Protein AF-A0A0L0FFY6-F1 (afdb_monomer)

InterPro domains:
  IPR007855 RNA-dependent RNA polymerase [PTHR23079] (5-132)
  IPR058752 RDRP, C-terminal head domain [PF26253] (5-133)

Solvent-accessible surface area (backbone atoms only — not comparable to full-atom values): 8673 Å² total; per-residue (Å²): 110,70,58,53,50,52,45,51,54,50,50,50,54,51,50,49,53,26,62,69,55,68,47,92,56,69,62,42,65,75,65,66,52,72,95,70,73,42,72,66,55,37,64,77,62,80,41,55,70,70,56,52,49,54,51,49,47,48,54,54,49,53,51,51,50,52,56,42,46,62,59,45,63,82,40,68,90,65,71,74,77,82,69,77,101,59,78,75,71,50,71,66,55,49,50,50,40,50,47,36,37,46,56,42,72,66,60,67,75,87,81,43,99,70,78,72,58,67,68,34,54,66,50,38,71,54,51,50,45,52,50,56,73,71,43,96,61,81,79,82,87,126

pLDDT: mean 76.81, std 14.55, range [38.88, 91.75]

Secondary structure (DSSP, 8-state):
-HHHHHHHHHHHHHHHHHHHTT---HHHHHTT--S---HHHHHTT---HHHHHHHHHHHHHHHHHHHHHHHHHTTTTS-----TT-----HHHHHHHHHHHHHHHS--TTS-SS---GGGGTTHHHHHHHHHHH--SPPP--

Sequence (142 aa):
MVAERLMEDYNRALAHIMVDFDLFNETEIMSESVVKFSRKVTRSSKTRDGDAQKRLNKVVKDLRESFMADFEESVKDNWETPVTGDVIYDTVTMQKASAWYEVAYTQSPKNNKRPLLSFAWIPYKVLCAIKIHATPEPPPAY

Structure (mmCIF, N/CA/C/O backbone):
data_AF-A0A0L0FFY6-F1
#
_entry.id   AF-A0A0L0FFY6-F1
#
loop_
_atom_site.group_PDB
_atom_site.id
_atom_site.type_symbol
_atom_site.label_atom_id
_atom_site.label_alt_id
_atom_site.label_comp_id
_atom_site.label_asym_id
_atom_site.label_entity_id
_atom_site.label_seq_id
_atom_site.pdbx_PDB_ins_code
_atom_site.Cartn_x
_atom_site.Cartn_y
_atom_site.Cartn_z
_atom_site.occupancy
_atom_site.B_iso_or_equiv
_atom_site.auth_seq_id
_atom_site.auth_comp_id
_atom_site.auth_asym_id
_atom_site.auth_atom_id
_atom_site.pdbx_PDB_model_num
ATOM 1 N N . MET A 1 1 ? 0.301 -13.865 -13.156 1.00 58.69 1 MET A N 1
ATOM 2 C CA . MET A 1 1 ? 0.566 -14.907 -12.138 1.00 58.69 1 MET A CA 1
ATOM 3 C C . MET A 1 1 ? 1.245 -14.385 -10.868 1.00 58.69 1 MET A C 1
ATOM 5 O O . MET A 1 1 ? 0.616 -14.474 -9.827 1.00 58.69 1 MET A O 1
ATOM 9 N N . VAL A 1 2 ? 2.472 -13.830 -10.882 1.00 81.81 2 VAL A N 1
ATOM 10 C CA . VAL A 1 2 ? 3.126 -13.375 -9.622 1.00 81.81 2 VAL A CA 1
ATOM 11 C C . VAL A 1 2 ? 2.455 -12.131 -9.019 1.00 81.81 2 VAL A C 1
ATOM 13 O O . VAL A 1 2 ? 2.136 -12.126 -7.836 1.00 81.81 2 VAL A O 1
ATOM 16 N N . ALA A 1 3 ? 2.187 -11.099 -9.828 1.00 83.38 3 ALA A N 1
ATOM 17 C CA . ALA A 1 3 ? 1.562 -9.860 -9.350 1.00 83.38 3 ALA A CA 1
ATOM 18 C C . ALA A 1 3 ? 0.121 -10.067 -8.841 1.00 83.38 3 ALA A C 1
ATOM 20 O O . ALA A 1 3 ? -0.258 -9.479 -7.836 1.00 83.38 3 ALA A O 1
ATOM 21 N N . GLU A 1 4 ? -0.660 -10.944 -9.480 1.00 85.12 4 GLU A N 1
ATOM 22 C CA . GLU A 1 4 ? -2.021 -11.294 -9.036 1.00 85.12 4 GLU A CA 1
ATOM 23 C C . GLU A 1 4 ? -2.009 -11.964 -7.660 1.00 85.12 4 GLU A C 1
ATOM 25 O O . GLU A 1 4 ? -2.775 -11.574 -6.786 1.00 85.12 4 GLU A O 1
ATOM 30 N N . ARG A 1 5 ? -1.094 -12.918 -7.439 1.00 86.38 5 ARG A N 1
ATOM 31 C CA . ARG A 1 5 ? -0.936 -13.586 -6.143 1.00 86.38 5 ARG A CA 1
ATOM 32 C C . ARG A 1 5 ? -0.529 -12.604 -5.043 1.00 86.38 5 ARG A C 1
ATOM 34 O O . ARG A 1 5 ? -1.122 -12.617 -3.972 1.00 86.38 5 ARG A O 1
ATOM 41 N N . LEU A 1 6 ? 0.437 -11.726 -5.318 1.00 88.25 6 LEU A N 1
ATOM 42 C CA . LEU A 1 6 ? 0.852 -10.690 -4.365 1.00 88.25 6 LEU A CA 1
ATOM 43 C C . LEU A 1 6 ? -0.295 -9.733 -4.032 1.00 88.25 6 LEU A C 1
ATOM 45 O O . LEU A 1 6 ? -0.469 -9.356 -2.877 1.00 88.25 6 LEU A O 1
ATOM 49 N N . MET A 1 7 ? -1.107 -9.377 -5.027 1.00 88.75 7 MET A N 1
ATOM 50 C CA . MET A 1 7 ? -2.291 -8.555 -4.813 1.00 88.75 7 MET A CA 1
ATOM 51 C C . MET A 1 7 ? -3.342 -9.287 -3.962 1.00 88.75 7 MET A C 1
ATOM 53 O O . MET A 1 7 ? -3.951 -8.677 -3.088 1.00 88.75 7 MET A O 1
ATOM 57 N N . GLU A 1 8 ? -3.556 -10.590 -4.164 1.00 88.38 8 GLU A N 1
ATOM 58 C CA . GLU A 1 8 ? -4.440 -11.399 -3.312 1.00 88.38 8 GLU A CA 1
ATOM 59 C C . GLU A 1 8 ? -3.946 -11.475 -1.861 1.00 88.38 8 GLU A C 1
ATOM 61 O O . GLU A 1 8 ? -4.746 -11.321 -0.934 1.00 88.38 8 GLU A O 1
ATOM 66 N N . ASP A 1 9 ? -2.643 -11.674 -1.659 1.00 90.00 9 ASP A N 1
ATOM 67 C CA . ASP A 1 9 ? -2.021 -11.719 -0.333 1.00 90.00 9 ASP A CA 1
ATOM 68 C C . ASP A 1 9 ? -2.120 -10.353 0.367 1.00 90.00 9 ASP A C 1
ATOM 70 O O . ASP A 1 9 ? -2.522 -10.277 1.533 1.00 90.00 9 ASP A O 1
ATOM 74 N N . TYR A 1 10 ? -1.868 -9.263 -0.366 1.00 90.50 10 TYR A N 1
ATOM 75 C CA . TYR A 1 10 ? -2.060 -7.895 0.116 1.00 90.50 10 TYR A CA 1
ATOM 76 C C . TYR A 1 10 ? -3.514 -7.631 0.511 1.00 90.50 10 TYR A C 1
ATOM 78 O O . TYR A 1 10 ? -3.790 -7.172 1.619 1.00 90.50 10 TYR A O 1
ATOM 86 N N . ASN A 1 11 ? -4.460 -7.974 -0.365 1.00 89.56 11 ASN A N 1
ATOM 87 C CA . ASN A 1 11 ? -5.888 -7.774 -0.130 1.00 89.56 11 ASN A CA 1
ATOM 88 C C . ASN A 1 11 ? -6.382 -8.582 1.071 1.00 89.56 11 ASN A C 1
ATOM 90 O O . ASN A 1 11 ? -7.211 -8.101 1.841 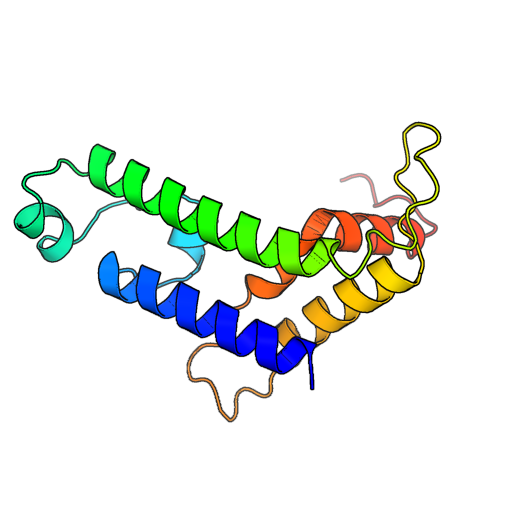1.00 89.56 11 ASN A O 1
ATOM 94 N N . ARG A 1 12 ? -5.854 -9.795 1.268 1.00 90.06 12 ARG A N 1
ATOM 95 C CA . ARG A 1 12 ? -6.147 -10.616 2.445 1.00 90.06 12 ARG A CA 1
ATOM 96 C C . ARG A 1 12 ? -5.630 -9.957 3.719 1.00 90.06 12 ARG A C 1
ATOM 98 O O . ARG A 1 12 ? -6.382 -9.845 4.684 1.00 90.06 12 ARG A O 1
ATOM 105 N N . ALA A 1 13 ? -4.379 -9.500 3.725 1.00 91.31 13 ALA A N 1
ATOM 106 C CA . ALA A 1 13 ? -3.798 -8.811 4.872 1.00 91.31 13 ALA A CA 1
ATOM 107 C C . ALA A 1 13 ? -4.564 -7.519 5.204 1.00 91.31 13 ALA A C 1
ATOM 109 O O . ALA A 1 13 ? -4.904 -7.277 6.362 1.00 91.31 13 ALA A O 1
ATOM 110 N N . LEU A 1 14 ? -4.927 -6.736 4.186 1.00 90.44 14 LEU A N 1
ATOM 111 C CA . LEU A 1 14 ? -5.729 -5.528 4.348 1.00 90.44 14 LEU A CA 1
ATOM 112 C C . LEU A 1 14 ? -7.130 -5.840 4.892 1.00 90.44 14 LEU A C 1
ATOM 114 O O . LEU A 1 14 ? -7.598 -5.159 5.802 1.00 90.44 14 LEU A O 1
ATOM 118 N N . ALA A 1 15 ? -7.775 -6.905 4.409 1.00 89.00 15 ALA A N 1
ATOM 119 C CA . ALA A 1 15 ? -9.067 -7.354 4.920 1.00 89.00 15 ALA A CA 1
ATOM 120 C C . ALA A 1 15 ? -8.997 -7.781 6.396 1.00 89.00 15 ALA A C 1
ATOM 122 O O . ALA A 1 15 ? -9.925 -7.502 7.152 1.00 89.00 15 ALA A O 1
ATOM 123 N N . HIS A 1 16 ? -7.899 -8.405 6.835 1.00 89.94 16 HIS A N 1
ATOM 124 C CA . HIS A 1 16 ? -7.687 -8.703 8.255 1.00 89.94 16 HIS A CA 1
ATOM 125 C C . HIS A 1 16 ? -7.595 -7.426 9.096 1.00 89.94 16 HIS A C 1
ATOM 127 O O . HIS A 1 16 ? -8.289 -7.323 10.104 1.00 89.94 16 HIS A O 1
ATOM 133 N N . ILE A 1 17 ? -6.844 -6.416 8.642 1.00 90.06 17 ILE A N 1
ATOM 134 C CA . ILE A 1 17 ? -6.783 -5.104 9.311 1.00 90.06 17 ILE A CA 1
ATOM 135 C C . ILE A 1 17 ? -8.179 -4.471 9.375 1.00 90.06 17 ILE A C 1
ATOM 137 O O . ILE A 1 17 ? -8.588 -3.968 10.421 1.00 90.06 17 ILE A O 1
ATOM 141 N N . MET A 1 18 ? -8.940 -4.524 8.280 1.00 88.50 18 MET A N 1
ATOM 142 C CA . MET A 1 18 ? -10.311 -4.013 8.241 1.00 88.50 18 MET A CA 1
ATOM 143 C C . MET A 1 18 ? -11.211 -4.695 9.269 1.00 88.50 18 MET A C 1
ATOM 145 O O . MET A 1 18 ? -11.963 -4.020 9.962 1.00 88.50 18 MET A O 1
ATOM 149 N N . VAL A 1 19 ? -11.120 -6.017 9.406 1.00 88.69 19 VAL A N 1
ATOM 150 C CA . VAL A 1 19 ? -11.904 -6.773 10.391 1.00 88.69 19 VAL A CA 1
ATOM 151 C C . VAL A 1 19 ? -11.474 -6.439 11.822 1.00 88.69 19 VAL A C 1
ATOM 153 O O . VAL A 1 19 ? -12.333 -6.182 12.665 1.00 88.69 19 VAL A O 1
ATOM 156 N N . ASP A 1 20 ? -10.169 -6.388 12.093 1.00 87.12 20 ASP A N 1
ATOM 157 C CA . ASP A 1 20 ? -9.624 -6.150 13.436 1.00 87.12 20 ASP A CA 1
ATOM 158 C C . ASP A 1 20 ? -9.949 -4.747 13.965 1.00 87.12 20 ASP A C 1
ATOM 160 O O . ASP A 1 20 ? -10.201 -4.562 15.161 1.00 87.12 20 ASP A O 1
ATOM 164 N N . PHE A 1 21 ? -9.980 -3.755 13.071 1.00 85.94 21 PHE A N 1
ATOM 165 C CA . PHE A 1 21 ? -10.301 -2.365 13.395 1.00 85.94 21 PHE A CA 1
ATOM 166 C C . PHE A 1 21 ? -11.751 -1.971 13.058 1.00 85.94 21 PHE A C 1
ATOM 168 O O . PHE A 1 21 ? -12.119 -0.810 13.246 1.00 85.94 21 PHE A O 1
ATOM 175 N N . ASP A 1 22 ? -12.585 -2.930 12.638 1.00 86.81 22 ASP A N 1
ATOM 176 C CA . ASP A 1 22 ? -14.003 -2.747 12.278 1.00 86.81 22 ASP A CA 1
ATOM 177 C C . ASP A 1 22 ? -14.216 -1.624 11.237 1.00 86.81 22 ASP A C 1
ATOM 179 O O . ASP A 1 22 ? -15.106 -0.781 11.372 1.00 86.81 22 ASP A O 1
ATOM 183 N N . LEU A 1 23 ? -13.352 -1.601 10.216 1.00 85.75 23 LEU A N 1
ATOM 184 C CA . LEU A 1 23 ? -13.346 -0.647 9.106 1.00 85.75 23 LEU A CA 1
ATOM 185 C C . LEU A 1 23 ? -14.078 -1.228 7.893 1.00 85.75 23 LEU A C 1
ATOM 187 O O . LEU A 1 23 ? -13.902 -2.389 7.526 1.00 85.75 23 LEU A O 1
ATOM 191 N N . PHE A 1 24 ? -14.878 -0.396 7.226 1.00 83.06 24 PHE A N 1
ATOM 192 C CA . PHE A 1 24 ? -15.718 -0.822 6.096 1.00 83.06 24 PHE A CA 1
ATOM 193 C C . PHE A 1 24 ? -15.2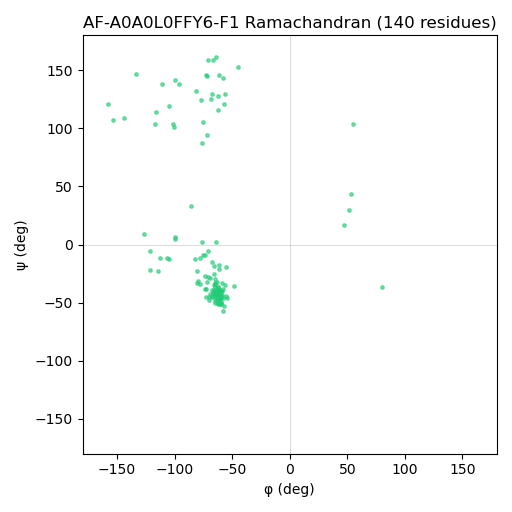08 -0.345 4.738 1.00 83.06 24 PHE A C 1
ATOM 195 O O . PHE A 1 24 ? -15.720 -0.779 3.698 1.00 83.06 24 PHE A O 1
ATOM 202 N N . ASN A 1 25 ? -14.242 0.571 4.737 1.00 82.62 25 ASN A N 1
ATOM 203 C CA . ASN A 1 25 ? -13.680 1.144 3.531 1.00 82.62 25 ASN A CA 1
ATOM 204 C C . ASN A 1 25 ? -12.147 1.161 3.595 1.00 82.62 25 ASN A C 1
ATOM 206 O O . ASN A 1 25 ? -11.536 1.299 4.651 1.00 82.62 25 ASN A O 1
ATOM 210 N N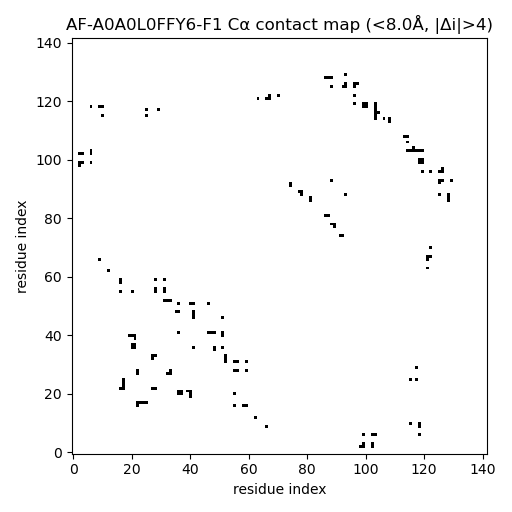 . GLU A 1 26 ? -11.539 0.996 2.427 1.00 86.69 26 GLU A N 1
ATOM 211 C CA . GLU A 1 26 ? -10.091 1.076 2.237 1.00 86.69 26 GLU A CA 1
ATOM 212 C C . GLU A 1 26 ? -9.578 2.512 2.424 1.00 86.69 26 GLU A C 1
ATOM 214 O O . GLU A 1 26 ? -8.451 2.727 2.862 1.00 86.69 26 GLU A O 1
ATOM 219 N N . THR A 1 27 ? -10.420 3.508 2.139 1.00 84.00 27 THR A N 1
ATOM 220 C CA . THR A 1 27 ? -10.062 4.929 2.176 1.00 84.00 27 THR A CA 1
ATOM 221 C C . THR A 1 27 ? -9.612 5.395 3.561 1.00 84.00 27 THR A C 1
ATOM 223 O O . THR A 1 27 ? -8.642 6.136 3.643 1.00 84.00 27 THR A O 1
ATOM 226 N N . GLU A 1 28 ? -10.255 4.937 4.635 1.00 84.31 28 GLU A N 1
ATOM 227 C CA . GLU A 1 28 ? -9.906 5.233 6.035 1.00 84.31 28 GLU A CA 1
ATOM 228 C C . GLU A 1 28 ? -8.539 4.667 6.426 1.00 84.31 28 GLU A C 1
ATOM 230 O O . GLU A 1 28 ? -7.801 5.263 7.210 1.00 84.31 28 GLU A O 1
ATOM 235 N N . ILE A 1 29 ? -8.186 3.516 5.857 1.00 85.94 29 ILE A N 1
ATOM 236 C CA . ILE A 1 29 ? -6.877 2.901 6.062 1.00 85.94 29 ILE A CA 1
ATOM 237 C C . ILE A 1 29 ? -5.825 3.707 5.311 1.00 85.94 29 ILE A C 1
ATOM 239 O O . ILE A 1 29 ? -4.763 4.010 5.851 1.00 85.94 29 ILE A O 1
ATOM 243 N N . MET A 1 30 ? -6.126 4.078 4.065 1.00 83.44 30 MET A N 1
ATOM 244 C CA . MET A 1 30 ? -5.178 4.792 3.221 1.00 83.44 30 MET A CA 1
ATOM 245 C C . MET A 1 30 ? -4.949 6.238 3.650 1.00 83.44 30 MET A C 1
ATOM 247 O O . MET A 1 30 ? -3.830 6.724 3.499 1.00 83.44 30 MET A O 1
ATOM 251 N N . SER A 1 31 ? -5.969 6.897 4.201 1.00 81.81 31 SER A N 1
ATOM 252 C CA . SER A 1 31 ? -5.861 8.230 4.797 1.00 81.81 31 SER A CA 1
ATOM 253 C C . SER A 1 31 ? -5.176 8.223 6.165 1.00 81.81 31 SER A C 1
ATOM 255 O O . SER A 1 31 ? -4.907 9.297 6.699 1.00 81.81 31 SER A O 1
ATOM 257 N N . GLU A 1 32 ? -4.928 7.039 6.746 1.00 77.56 32 GLU A N 1
ATOM 258 C CA . GLU A 1 32 ? -4.404 6.863 8.108 1.00 77.56 32 GLU A CA 1
ATOM 259 C C . GLU A 1 32 ? -5.206 7.651 9.157 1.00 77.56 32 GLU A C 1
ATOM 261 O O . GLU A 1 32 ? -4.677 8.106 10.177 1.00 77.56 32 GLU A O 1
ATOM 266 N N . SER A 1 33 ? -6.501 7.837 8.894 1.00 80.12 33 SER A N 1
ATOM 267 C CA . SER A 1 33 ? -7.379 8.684 9.687 1.00 80.12 33 SER A CA 1
ATOM 268 C C . SER A 1 33 ? -8.766 8.067 9.762 1.00 80.12 33 SER A C 1
ATOM 270 O O . SER A 1 33 ? -9.519 8.051 8.787 1.00 80.12 33 SER A O 1
ATOM 272 N N . VAL A 1 34 ? -9.108 7.571 10.951 1.00 80.75 34 VAL A N 1
ATOM 273 C CA . VAL A 1 34 ? -10.429 7.026 11.251 1.00 80.75 34 VAL A CA 1
ATOM 274 C C . VAL A 1 34 ? -11.174 8.039 12.104 1.00 80.75 34 VAL A C 1
ATOM 276 O O . VAL A 1 34 ? -10.757 8.371 13.212 1.00 80.75 34 VAL A O 1
ATOM 279 N N . VAL A 1 35 ? -12.310 8.522 11.597 1.00 74.38 35 VAL A N 1
ATOM 280 C CA . VAL A 1 35 ? -13.123 9.537 12.288 1.00 74.38 35 VAL A CA 1
ATOM 281 C C . VAL A 1 35 ? -13.624 9.017 13.634 1.00 74.38 35 VAL A C 1
ATOM 283 O O . VAL A 1 35 ? -13.705 9.765 14.609 1.00 74.38 35 VAL A O 1
ATOM 286 N N . LYS A 1 36 ? -13.990 7.731 13.693 1.00 75.00 36 LYS A N 1
ATOM 287 C CA . LYS A 1 36 ? -14.487 7.103 14.913 1.00 75.00 36 LYS A CA 1
ATOM 288 C C . LYS A 1 36 ? -14.312 5.592 14.876 1.00 75.00 36 LYS A C 1
ATOM 290 O O . LYS A 1 36 ? -14.911 4.921 14.041 1.00 75.00 36 LYS A O 1
ATOM 295 N N . PHE A 1 37 ? -13.573 5.054 15.839 1.00 80.31 37 PHE A N 1
ATOM 296 C CA . PHE A 1 37 ? -13.486 3.609 16.019 1.00 80.31 37 PHE A CA 1
ATOM 297 C C . PHE A 1 37 ? -14.786 3.049 16.595 1.00 80.31 37 PHE A C 1
ATOM 299 O O . PHE A 1 37 ? -15.474 3.679 17.408 1.00 80.31 37 PHE A O 1
ATOM 306 N N . SER A 1 38 ? -15.131 1.831 16.186 1.00 78.44 38 SER A N 1
ATOM 307 C CA . SER A 1 38 ? -16.318 1.171 16.708 1.00 78.44 38 SER A CA 1
ATOM 308 C C . SER A 1 38 ? -16.171 0.844 18.199 1.00 78.44 38 SER A C 1
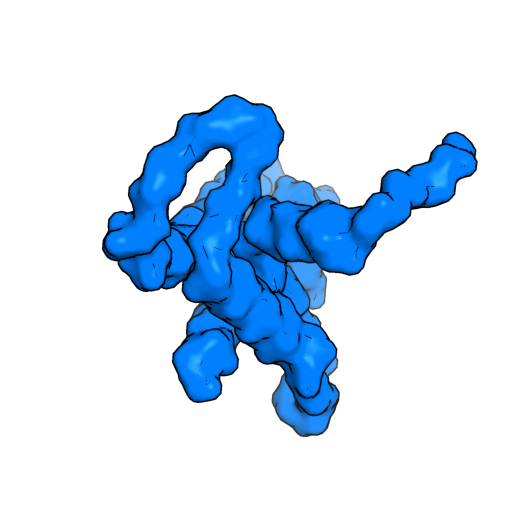ATOM 310 O O . SER A 1 38 ? -15.074 0.726 18.759 1.00 78.44 38 SER A O 1
ATOM 312 N N . ARG A 1 39 ? -17.310 0.648 18.874 1.00 71.75 39 ARG A N 1
ATOM 313 C CA . ARG A 1 39 ? -17.325 0.259 20.294 1.00 71.75 39 ARG A CA 1
ATOM 314 C C . ARG A 1 39 ? -16.644 -1.088 20.552 1.00 71.75 39 ARG A C 1
ATOM 316 O O . ARG A 1 39 ? -16.266 -1.341 21.691 1.00 71.75 39 ARG A O 1
ATOM 323 N N . LYS A 1 40 ? -16.511 -1.953 19.539 1.00 73.88 40 LYS A N 1
ATOM 324 C CA . LYS A 1 40 ? -15.848 -3.260 19.670 1.00 73.88 40 LYS A CA 1
ATOM 325 C C . LYS A 1 40 ? -14.342 -3.084 19.865 1.00 73.88 40 LYS A C 1
ATOM 327 O O . LYS A 1 40 ? -13.779 -3.651 20.797 1.00 73.88 40 LYS A O 1
ATOM 332 N N . VAL A 1 41 ? -13.735 -2.209 19.065 1.00 70.56 41 VAL A N 1
ATOM 333 C CA . VAL A 1 41 ? -12.298 -1.893 19.100 1.00 70.56 41 VAL A CA 1
ATOM 334 C C . VAL A 1 41 ? -11.910 -1.184 20.403 1.00 70.56 41 VAL A C 1
ATOM 336 O O . VAL A 1 41 ? -10.907 -1.510 21.041 1.00 70.56 41 VAL A O 1
ATOM 339 N N . THR A 1 42 ? -12.746 -0.248 20.850 1.00 67.31 42 THR A N 1
ATOM 340 C CA . THR A 1 42 ? -12.482 0.580 22.039 1.00 67.31 42 THR A CA 1
ATOM 341 C C . THR A 1 42 ? -12.795 -0.134 23.361 1.00 67.31 42 THR A C 1
ATOM 343 O O . THR A 1 42 ? -12.075 0.050 24.344 1.00 67.31 42 THR A O 1
ATOM 346 N N . ARG A 1 43 ? -13.811 -1.017 23.418 1.00 61.12 43 ARG A N 1
ATOM 347 C CA . ARG A 1 43 ? -14.078 -1.843 24.619 1.00 61.12 43 ARG A CA 1
ATOM 348 C C . ARG A 1 43 ? -13.055 -2.953 24.826 1.00 61.12 43 ARG A C 1
ATOM 350 O O . ARG A 1 43 ? -12.715 -3.224 25.975 1.00 61.12 43 ARG A O 1
ATOM 357 N N . SER A 1 44 ? -12.581 -3.593 23.755 1.00 57.84 44 SER A N 1
ATOM 358 C CA . SER A 1 44 ? -11.683 -4.752 23.859 1.00 57.84 44 SER A CA 1
ATOM 359 C C . SER A 1 44 ? -10.314 -4.412 24.455 1.00 57.84 44 SER A C 1
ATOM 361 O O . SER A 1 44 ? -9.598 -5.306 24.895 1.00 57.84 44 SER A O 1
ATOM 363 N N . SER A 1 45 ? -9.923 -3.138 24.459 1.00 54.78 45 SER A N 1
ATOM 364 C CA . SER A 1 45 ? -8.545 -2.727 24.733 1.00 54.78 45 SER A CA 1
ATOM 365 C C . SER A 1 45 ? -8.396 -1.780 25.932 1.00 54.78 45 SER A C 1
ATOM 367 O O . SER A 1 45 ? -7.272 -1.431 26.288 1.00 54.78 45 SER A O 1
ATOM 369 N N . LYS A 1 46 ? -9.496 -1.321 26.558 1.00 56.88 46 LYS A N 1
ATOM 370 C CA . LYS A 1 46 ? -9.496 -0.145 27.463 1.00 56.88 46 LYS A CA 1
ATOM 371 C C . LYS A 1 46 ? -8.756 1.074 26.869 1.00 56.88 46 LYS A C 1
ATOM 373 O O . LYS A 1 46 ? -8.375 1.970 27.620 1.00 56.88 46 LYS A O 1
ATOM 378 N N . THR A 1 47 ? -8.503 1.113 25.558 1.00 60.31 47 THR A N 1
ATOM 379 C CA . THR A 1 47 ? -7.665 2.144 24.940 1.00 60.31 47 THR A CA 1
ATOM 380 C C . THR A 1 47 ? -8.539 3.221 24.311 1.00 60.31 47 THR A C 1
ATOM 382 O O . THR A 1 47 ? -9.623 2.947 23.794 1.00 60.31 47 THR A O 1
ATOM 385 N N . ARG A 1 48 ? -8.094 4.475 24.429 1.00 68.62 48 ARG A N 1
ATOM 386 C CA . ARG A 1 48 ? -8.793 5.628 23.848 1.00 68.62 48 ARG A CA 1
ATOM 387 C C . ARG A 1 48 ? -8.645 5.596 22.326 1.00 68.62 48 ARG A C 1
ATOM 389 O O . ARG A 1 48 ? -7.679 5.030 21.823 1.00 68.62 48 ARG A O 1
ATOM 396 N N . ASP A 1 49 ? -9.537 6.268 21.603 1.00 72.50 49 ASP A N 1
ATOM 397 C CA . ASP A 1 49 ? -9.519 6.333 20.130 1.00 72.50 49 ASP A CA 1
ATOM 398 C C . ASP A 1 49 ? -8.132 6.689 19.557 1.00 72.50 49 ASP A C 1
ATOM 400 O O . ASP A 1 49 ? -7.700 6.112 18.563 1.00 72.50 49 ASP A O 1
ATOM 404 N N . GLY A 1 50 ? -7.372 7.556 20.238 1.00 74.31 50 GLY A N 1
ATOM 405 C CA . GLY A 1 50 ? -6.006 7.914 19.836 1.00 74.31 50 GLY A CA 1
ATOM 406 C C . GLY A 1 50 ? -4.988 6.766 19.902 1.00 74.31 50 GLY A C 1
ATOM 407 O O . GLY A 1 50 ? -4.082 6.704 19.074 1.00 74.31 50 GLY A O 1
ATOM 408 N N . ASP A 1 51 ? -5.129 5.832 20.842 1.00 81.25 51 ASP A N 1
ATOM 409 C CA . ASP A 1 51 ? -4.247 4.662 20.935 1.00 81.25 51 ASP A CA 1
ATOM 410 C C . ASP A 1 51 ? -4.625 3.600 19.891 1.00 81.25 51 ASP A C 1
ATOM 412 O O . ASP A 1 51 ? -3.746 2.939 19.332 1.00 81.25 51 ASP A O 1
ATOM 416 N N . ALA A 1 52 ? -5.920 3.475 19.575 1.00 82.62 52 ALA A N 1
ATOM 417 C CA . ALA A 1 52 ? -6.395 2.646 18.469 1.00 82.62 52 ALA A CA 1
ATOM 418 C C . ALA A 1 52 ? -5.878 3.173 17.120 1.00 82.62 52 ALA A C 1
ATOM 420 O O . ALA A 1 52 ? -5.355 2.390 16.329 1.00 82.62 52 ALA A O 1
ATOM 421 N N . GLN A 1 53 ? -5.902 4.495 16.908 1.00 86.69 53 GLN A N 1
ATOM 422 C CA . GLN A 1 53 ? -5.339 5.121 15.709 1.00 86.69 53 GLN A CA 1
ATOM 423 C C . GLN A 1 53 ? -3.838 4.847 15.569 1.00 86.69 53 GLN A C 1
ATOM 425 O O . GLN A 1 53 ? -3.382 4.446 14.504 1.00 86.69 53 GLN A O 1
ATOM 430 N N . LYS A 1 54 ? -3.054 5.000 16.644 1.00 86.94 54 LYS A N 1
ATOM 431 C CA . LYS A 1 54 ? -1.609 4.705 16.608 1.00 86.94 54 LYS A CA 1
ATOM 432 C C . LYS A 1 54 ? -1.323 3.252 16.235 1.00 86.94 54 LYS A C 1
ATOM 434 O O . LYS A 1 54 ? -0.382 2.986 15.490 1.00 86.94 54 LYS A O 1
ATOM 439 N N . ARG A 1 55 ? -2.120 2.314 16.756 1.00 87.69 55 ARG A N 1
ATOM 440 C CA . ARG A 1 55 ? -2.014 0.891 16.410 1.00 87.69 55 ARG A CA 1
ATOM 441 C C . ARG A 1 55 ? -2.357 0.643 14.948 1.00 87.69 55 ARG A C 1
ATOM 443 O O . ARG A 1 55 ? -1.591 -0.048 14.288 1.00 87.69 55 ARG A O 1
ATOM 450 N N . LEU A 1 56 ? -3.444 1.232 14.450 1.00 89.06 56 LEU A N 1
ATOM 451 C CA . LEU A 1 56 ? -3.817 1.138 13.041 1.00 89.06 56 LEU A CA 1
ATOM 452 C C . LEU A 1 56 ? -2.684 1.656 12.150 1.00 89.06 56 LEU A C 1
ATOM 454 O O . LEU A 1 56 ? -2.202 0.916 11.300 1.00 89.06 56 LEU A O 1
ATOM 458 N N . ASN A 1 57 ? -2.194 2.873 12.402 1.00 89.19 57 ASN A N 1
ATOM 459 C CA . ASN A 1 57 ? -1.132 3.480 11.597 1.00 89.19 57 ASN A CA 1
ATOM 460 C C . ASN A 1 57 ? 0.133 2.620 11.595 1.00 89.19 57 ASN A C 1
ATOM 462 O O . ASN A 1 57 ? 0.757 2.455 10.552 1.00 89.19 57 ASN A O 1
ATOM 466 N N . LYS A 1 58 ? 0.494 2.026 12.741 1.00 90.31 58 LYS A N 1
ATOM 467 C CA . LYS A 1 58 ? 1.627 1.102 12.813 1.00 90.31 58 LYS A CA 1
ATOM 468 C C . LYS A 1 58 ? 1.408 -0.133 11.935 1.00 90.31 58 LYS A C 1
ATOM 470 O O . LYS A 1 58 ? 2.263 -0.435 11.120 1.00 90.31 58 LYS A O 1
ATOM 475 N N . VAL A 1 59 ? 0.272 -0.818 12.066 1.00 90.75 59 VAL A N 1
ATOM 476 C CA . VAL A 1 59 ? 0.007 -2.049 11.300 1.00 90.75 59 VAL A CA 1
ATOM 477 C C . VAL A 1 59 ? -0.067 -1.769 9.794 1.00 90.75 59 VAL A C 1
ATOM 479 O O . VAL A 1 59 ? 0.456 -2.540 8.996 1.00 90.75 59 VAL A O 1
ATOM 482 N N . VAL A 1 60 ? -0.664 -0.644 9.394 1.00 89.38 60 VAL A N 1
ATOM 483 C CA . VAL A 1 60 ? -0.720 -0.213 7.987 1.00 89.38 60 VAL A CA 1
ATOM 484 C C . VAL A 1 60 ? 0.669 0.121 7.454 1.00 89.38 60 VAL A C 1
ATOM 486 O O . VAL A 1 60 ? 0.999 -0.245 6.325 1.00 89.38 60 VAL A O 1
ATOM 489 N N . LYS A 1 61 ? 1.491 0.797 8.261 1.00 90.00 61 LYS A N 1
ATOM 490 C CA . LYS A 1 61 ? 2.881 1.087 7.921 1.00 90.00 61 LYS A CA 1
ATOM 491 C C . LYS A 1 61 ? 3.681 -0.203 7.738 1.00 90.00 61 LYS A C 1
ATOM 493 O O . LYS A 1 61 ? 4.292 -0.365 6.689 1.00 90.00 61 LYS A O 1
ATOM 498 N N . ASP A 1 62 ? 3.608 -1.125 8.696 1.00 91.31 62 ASP A N 1
ATOM 499 C CA . ASP A 1 62 ? 4.315 -2.409 8.652 1.00 91.31 62 ASP A CA 1
ATOM 500 C C . ASP A 1 62 ? 3.886 -3.230 7.414 1.00 91.31 62 ASP A C 1
ATOM 502 O O . ASP A 1 62 ? 4.725 -3.808 6.724 1.00 91.31 62 ASP A O 1
ATOM 506 N N . LEU A 1 63 ? 2.589 -3.216 7.064 1.00 91.25 63 LEU A N 1
ATOM 507 C CA . LEU A 1 63 ? 2.079 -3.834 5.835 1.00 91.25 63 LEU A CA 1
ATOM 508 C C . LEU A 1 63 ? 2.717 -3.211 4.585 1.00 91.25 63 LEU A C 1
ATOM 510 O O . LEU A 1 63 ? 3.227 -3.925 3.725 1.00 91.25 63 LEU A O 1
ATOM 514 N N . ARG A 1 64 ? 2.691 -1.878 4.470 1.00 89.12 64 ARG A N 1
ATOM 515 C CA . ARG A 1 64 ? 3.271 -1.173 3.317 1.00 89.12 64 ARG A CA 1
ATOM 516 C C . ARG A 1 64 ? 4.771 -1.426 3.199 1.00 89.12 64 ARG A C 1
ATOM 518 O O . ARG A 1 64 ? 5.246 -1.640 2.091 1.00 89.12 64 ARG A O 1
ATOM 525 N N . GLU A 1 65 ? 5.496 -1.424 4.314 1.00 89.25 65 GLU A N 1
ATOM 526 C CA . GLU A 1 65 ? 6.935 -1.699 4.343 1.00 89.25 65 GLU A CA 1
ATOM 527 C C . GLU A 1 65 ? 7.247 -3.137 3.918 1.00 89.25 65 GLU A C 1
ATOM 529 O O . GLU A 1 65 ? 8.156 -3.331 3.119 1.00 89.25 65 GLU A O 1
ATOM 534 N N . SER A 1 66 ? 6.464 -4.129 4.358 1.00 90.75 66 SER A N 1
ATOM 535 C CA . SER A 1 66 ? 6.636 -5.527 3.937 1.00 90.75 66 SER A CA 1
ATOM 536 C C . SER A 1 66 ? 6.479 -5.690 2.427 1.00 90.75 66 SER A C 1
ATOM 538 O O . SER A 1 66 ? 7.345 -6.257 1.769 1.00 90.75 66 SER A O 1
ATOM 540 N N . PHE A 1 67 ? 5.401 -5.156 1.852 1.00 90.06 67 PHE A N 1
ATOM 541 C CA . PHE A 1 67 ? 5.171 -5.284 0.413 1.00 90.06 67 PHE A CA 1
ATOM 542 C C . PHE A 1 67 ? 6.094 -4.384 -0.415 1.00 90.06 67 PHE A C 1
ATOM 544 O O . PHE A 1 67 ? 6.396 -4.713 -1.561 1.00 90.06 67 PHE A O 1
ATOM 551 N N . MET A 1 68 ? 6.563 -3.261 0.137 1.00 87.81 68 MET A N 1
ATOM 552 C CA . MET A 1 68 ? 7.622 -2.471 -0.491 1.00 87.81 68 MET A CA 1
ATOM 553 C C . MET A 1 68 ? 8.949 -3.234 -0.482 1.00 87.81 68 MET A C 1
ATOM 555 O O . MET A 1 68 ? 9.653 -3.217 -1.483 1.00 87.81 68 MET A O 1
ATOM 559 N N . ALA A 1 69 ? 9.278 -3.949 0.594 1.00 87.19 69 ALA A N 1
ATOM 560 C CA . ALA A 1 69 ? 10.461 -4.799 0.634 1.00 87.19 69 ALA A CA 1
ATOM 561 C C . ALA A 1 69 ? 10.380 -5.905 -0.429 1.00 87.19 69 ALA A C 1
ATOM 563 O O . ALA A 1 69 ? 11.330 -6.058 -1.185 1.00 87.19 69 ALA A O 1
ATOM 564 N N . ASP A 1 70 ? 9.233 -6.575 -0.584 1.00 84.94 70 ASP A N 1
ATOM 565 C CA . ASP A 1 70 ? 9.004 -7.542 -1.674 1.00 84.94 70 ASP A CA 1
ATOM 566 C C . ASP A 1 70 ? 9.057 -6.875 -3.062 1.00 84.94 70 ASP A C 1
ATOM 568 O O . ASP A 1 70 ? 9.446 -7.477 -4.075 1.00 84.94 70 ASP A O 1
ATOM 572 N N . PHE A 1 71 ? 8.632 -5.608 -3.145 1.00 85.19 71 PHE A N 1
ATOM 573 C CA . PHE A 1 71 ? 8.754 -4.814 -4.358 1.00 85.19 71 PHE A CA 1
ATOM 574 C C . PHE A 1 71 ? 10.228 -4.580 -4.704 1.00 85.19 71 PHE A C 1
ATOM 576 O O . PHE A 1 71 ? 10.609 -4.865 -5.834 1.00 85.19 71 PHE A O 1
ATOM 583 N N . GLU A 1 72 ? 11.038 -4.129 -3.749 1.00 81.19 72 GLU A N 1
ATOM 584 C CA . GLU A 1 72 ? 12.444 -3.747 -3.913 1.00 81.19 72 GLU A CA 1
ATOM 585 C C . GLU A 1 72 ? 13.415 -4.936 -3.951 1.00 81.19 72 GLU A C 1
ATOM 587 O O . GLU A 1 72 ? 14.436 -4.861 -4.630 1.00 81.19 72 GLU A O 1
ATOM 592 N N . GLU A 1 73 ? 13.130 -6.044 -3.263 1.00 75.62 73 GLU A N 1
ATOM 593 C CA . GLU A 1 73 ? 13.990 -7.236 -3.221 1.00 75.62 73 GLU A CA 1
ATOM 594 C C . GLU A 1 73 ? 14.235 -7.791 -4.625 1.00 75.62 73 GLU A C 1
ATOM 596 O O . GLU A 1 73 ? 15.363 -8.127 -4.966 1.00 75.62 73 GLU A O 1
ATOM 601 N N . SER A 1 74 ? 13.219 -7.775 -5.491 1.00 61.97 74 SER A N 1
ATOM 602 C CA . SER A 1 74 ? 13.382 -8.205 -6.884 1.00 61.97 74 SER A CA 1
ATOM 603 C C . SER A 1 74 ? 14.087 -7.179 -7.782 1.00 61.97 74 SER A C 1
ATOM 605 O O . SER A 1 74 ? 14.116 -7.367 -8.996 1.00 61.97 74 SER A O 1
ATOM 607 N N . VAL A 1 75 ? 14.514 -6.044 -7.231 1.00 61.41 75 VAL A N 1
ATOM 608 C CA . VAL A 1 75 ? 15.056 -4.897 -7.972 1.00 61.41 75 VAL A CA 1
ATOM 609 C C . VAL A 1 75 ? 16.483 -4.570 -7.519 1.00 61.41 75 VAL A C 1
ATOM 611 O O . VAL A 1 75 ? 17.257 -4.012 -8.289 1.00 61.41 75 VAL A O 1
ATOM 614 N N . LYS A 1 76 ? 16.876 -4.983 -6.306 1.00 55.81 76 LYS A N 1
ATOM 615 C CA . LYS A 1 76 ? 18.212 -4.748 -5.729 1.00 55.81 76 LYS A CA 1
ATOM 616 C C . LYS A 1 76 ? 19.388 -5.239 -6.583 1.00 55.81 76 LYS A C 1
ATOM 618 O O . LYS A 1 76 ? 20.483 -4.719 -6.399 1.00 55.81 76 LYS A O 1
ATOM 623 N N . ASP A 1 77 ? 19.173 -6.150 -7.530 1.00 50.81 77 ASP A N 1
ATOM 624 C CA . ASP A 1 77 ? 20.221 -6.607 -8.453 1.00 50.81 77 ASP A CA 1
ATOM 625 C C . ASP A 1 77 ? 20.521 -5.632 -9.613 1.00 50.81 77 ASP A C 1
ATOM 627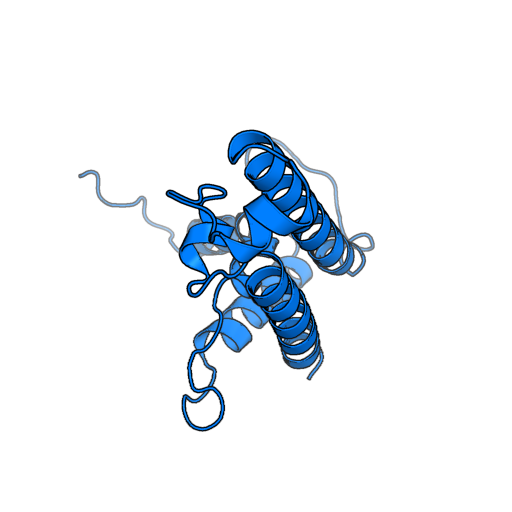 O O . ASP A 1 77 ? 21.536 -5.800 -10.282 1.00 50.81 77 ASP A O 1
ATOM 631 N N . ASN A 1 78 ? 19.699 -4.596 -9.845 1.00 48.69 78 ASN A N 1
ATOM 632 C CA . ASN A 1 78 ? 19.794 -3.725 -11.032 1.00 48.69 78 ASN A CA 1
ATOM 633 C C . ASN A 1 78 ? 19.887 -2.214 -10.728 1.00 48.69 78 ASN A C 1
ATOM 635 O O . ASN A 1 78 ? 19.807 -1.392 -11.643 1.00 48.69 78 ASN A O 1
ATOM 639 N N . TRP A 1 79 ? 20.066 -1.813 -9.464 1.00 50.53 79 TRP A N 1
ATOM 640 C CA . TRP A 1 79 ? 20.184 -0.392 -9.106 1.00 50.53 79 TRP A CA 1
ATOM 641 C C . TRP A 1 79 ? 21.569 0.151 -9.475 1.00 50.53 79 TRP A C 1
ATOM 643 O O . TRP A 1 79 ? 22.475 0.197 -8.643 1.00 50.53 79 TRP A O 1
ATOM 653 N N . GLU A 1 80 ? 21.731 0.623 -10.710 1.00 46.06 80 GLU A N 1
ATOM 654 C CA . GLU A 1 80 ? 22.767 1.614 -10.989 1.00 46.06 80 GLU A CA 1
ATOM 655 C C . GLU A 1 80 ? 22.378 2.940 -10.310 1.00 46.06 80 GLU A C 1
ATOM 657 O O . GLU A 1 80 ? 21.266 3.450 -10.431 1.00 46.06 80 GLU A O 1
ATOM 662 N N . THR A 1 81 ? 23.307 3.437 -9.498 1.00 44.47 81 THR A N 1
ATOM 663 C CA . THR A 1 81 ? 23.217 4.581 -8.578 1.00 44.47 81 THR A CA 1
ATOM 664 C C . THR A 1 81 ? 22.554 5.855 -9.131 1.00 44.47 81 THR A C 1
ATOM 666 O O . THR A 1 81 ? 22.684 6.164 -10.314 1.00 44.47 81 THR A O 1
ATOM 669 N N . PRO A 1 82 ? 21.942 6.682 -8.257 1.00 43.22 82 PRO A N 1
ATOM 670 C CA . PRO A 1 82 ? 21.213 7.875 -8.664 1.00 43.22 82 PRO A CA 1
ATOM 671 C C . PRO A 1 82 ? 22.167 9.020 -9.027 1.00 43.22 82 PRO A C 1
ATOM 673 O O . PRO A 1 82 ? 22.956 9.477 -8.196 1.00 43.22 82 PRO A O 1
ATOM 676 N N . VAL A 1 83 ? 22.035 9.548 -10.243 1.00 38.88 83 VAL A N 1
ATOM 677 C CA . VAL A 1 83 ? 22.606 10.841 -10.634 1.00 38.88 83 VAL A CA 1
ATOM 678 C C . VAL A 1 83 ? 21.482 11.873 -10.585 1.00 38.88 83 VAL A C 1
ATOM 680 O O . VAL A 1 83 ? 20.647 11.938 -11.470 1.00 38.88 83 VAL A O 1
ATOM 683 N N . THR A 1 84 ? 21.468 12.645 -9.496 1.00 40.69 84 THR A N 1
ATOM 684 C CA . THR A 1 84 ? 20.943 14.022 -9.423 1.00 40.69 84 THR A CA 1
ATOM 685 C C . THR A 1 84 ? 19.487 14.250 -9.876 1.00 40.69 84 THR A C 1
ATOM 687 O O . THR A 1 84 ? 19.195 14.412 -11.050 1.00 40.69 84 THR A O 1
ATOM 690 N N . GLY A 1 85 ? 18.574 14.419 -8.914 1.00 46.84 85 GLY A N 1
ATOM 691 C CA . GLY A 1 85 ? 17.290 15.115 -9.116 1.00 46.84 85 GLY A CA 1
ATOM 692 C C . GLY A 1 85 ? 16.168 14.317 -9.786 1.00 46.84 85 GLY A C 1
ATOM 693 O O . GLY A 1 85 ? 15.034 14.419 -9.327 1.00 46.84 85 GLY A O 1
ATOM 694 N N . ASP A 1 86 ? 16.490 13.464 -10.758 1.00 51.44 86 ASP A N 1
ATOM 695 C CA . ASP A 1 86 ? 15.548 12.586 -11.454 1.00 51.44 86 ASP A CA 1
ATOM 696 C C . ASP A 1 86 ? 15.926 11.126 -11.184 1.00 51.44 86 ASP A C 1
ATOM 698 O O . ASP A 1 86 ? 16.903 10.598 -11.716 1.00 51.44 86 ASP A O 1
ATOM 702 N N . VAL A 1 87 ? 15.176 10.450 -10.309 1.00 57.84 87 VAL A N 1
ATOM 703 C CA . VAL A 1 87 ? 15.368 9.012 -10.079 1.00 57.84 87 VAL A CA 1
ATOM 704 C C . VAL A 1 87 ? 14.850 8.267 -11.308 1.00 57.84 87 VAL A C 1
ATOM 706 O O . VAL A 1 87 ? 13.657 7.988 -11.420 1.00 57.84 87 VAL A O 1
ATOM 709 N N . ILE A 1 88 ? 15.751 7.961 -12.240 1.00 62.12 88 ILE A N 1
ATOM 710 C CA . ILE A 1 88 ? 15.464 7.061 -13.354 1.00 62.12 88 ILE A CA 1
ATOM 711 C C . ILE A 1 88 ? 15.468 5.642 -12.788 1.00 62.12 88 ILE A C 1
ATOM 713 O O . ILE A 1 88 ? 16.512 5.090 -12.449 1.00 62.12 88 ILE A O 1
ATOM 717 N N . TYR A 1 89 ? 14.278 5.068 -12.647 1.00 71.81 89 TYR A N 1
ATOM 718 C CA . TYR A 1 89 ? 14.126 3.657 -12.314 1.00 71.81 89 TYR A CA 1
ATOM 719 C C . TYR 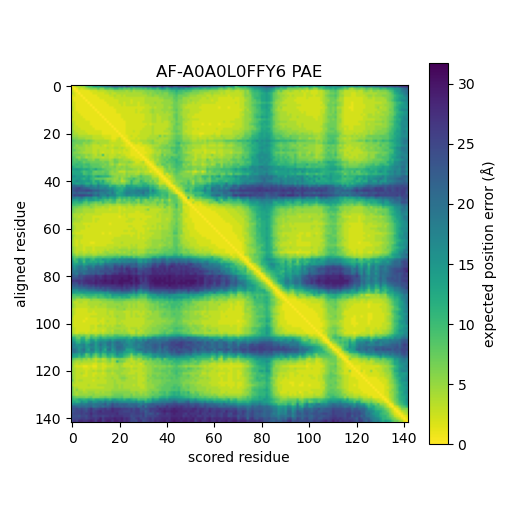A 1 89 ? 14.512 2.792 -13.520 1.00 71.81 89 TYR A C 1
ATOM 721 O O . TYR A 1 89 ? 14.243 3.162 -14.664 1.00 71.81 89 TYR A O 1
ATOM 729 N N . ASP A 1 90 ? 15.112 1.626 -13.282 1.00 78.00 90 ASP A N 1
ATOM 730 C CA . ASP A 1 90 ? 15.410 0.696 -14.370 1.00 78.00 90 ASP A CA 1
ATOM 731 C C . ASP A 1 90 ? 14.116 0.183 -15.047 1.00 78.00 90 ASP A C 1
ATOM 733 O O . ASP A 1 90 ? 13.001 0.251 -14.506 1.00 78.00 90 ASP A O 1
ATOM 737 N N . THR A 1 91 ? 14.252 -0.354 -16.263 1.00 80.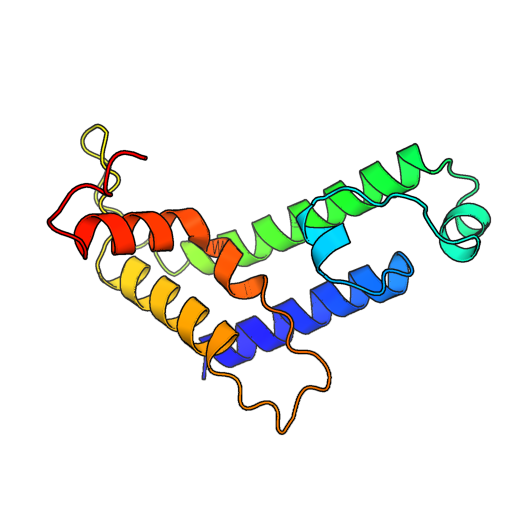81 91 THR A N 1
ATOM 738 C CA . THR A 1 91 ? 13.111 -0.864 -17.039 1.00 80.81 91 THR A CA 1
ATOM 739 C C . THR A 1 91 ? 12.356 -1.977 -16.307 1.00 80.81 91 THR A C 1
ATOM 741 O O . THR A 1 91 ? 11.134 -2.061 -16.421 1.00 80.81 91 THR A O 1
ATOM 744 N N . VAL A 1 92 ? 13.049 -2.807 -15.524 1.00 83.00 92 VAL A N 1
ATOM 745 C CA . VAL A 1 92 ? 12.457 -3.940 -14.795 1.00 83.00 92 VAL A CA 1
ATOM 746 C C . VAL A 1 92 ? 11.544 -3.444 -13.669 1.00 83.00 92 VAL A C 1
ATOM 748 O O . VAL A 1 92 ? 10.423 -3.926 -13.511 1.00 83.00 92 VAL A O 1
ATOM 751 N N . THR A 1 93 ? 11.977 -2.423 -12.935 1.00 84.12 93 THR A N 1
ATOM 752 C CA . THR A 1 93 ? 11.234 -1.728 -11.882 1.00 84.12 93 THR A CA 1
ATOM 753 C C . THR A 1 93 ? 9.980 -1.097 -12.459 1.00 84.12 93 THR A C 1
ATOM 755 O O . THR A 1 93 ? 8.886 -1.260 -11.913 1.00 84.12 93 THR A O 1
ATOM 758 N N . MET A 1 94 ? 10.123 -0.399 -13.590 1.00 86.06 94 MET A N 1
ATOM 759 C CA . MET A 1 94 ? 9.004 0.252 -14.263 1.00 86.06 94 MET A CA 1
ATOM 760 C C . MET A 1 94 ? 7.980 -0.767 -14.780 1.00 86.06 94 MET A C 1
ATOM 762 O O . MET A 1 94 ? 6.773 -0.580 -14.605 1.00 86.06 94 MET A O 1
ATOM 766 N N . GLN A 1 95 ? 8.443 -1.877 -15.362 1.00 87.62 95 GLN A N 1
ATOM 767 C CA . GLN A 1 95 ? 7.586 -2.982 -15.798 1.00 87.62 95 GLN A CA 1
ATOM 768 C C . GLN A 1 95 ? 6.864 -3.641 -14.620 1.00 87.62 95 GLN A C 1
ATOM 770 O O . GLN A 1 95 ? 5.662 -3.885 -14.703 1.00 87.62 95 GLN A O 1
ATOM 775 N N . LYS A 1 96 ? 7.554 -3.878 -13.497 1.00 88.38 96 LYS A N 1
ATOM 776 C CA . LYS A 1 96 ? 6.948 -4.454 -12.290 1.00 88.38 96 LYS A CA 1
ATOM 777 C C . LYS A 1 96 ? 5.874 -3.538 -11.704 1.00 88.38 96 LYS A C 1
ATOM 779 O O . LYS A 1 96 ? 4.776 -4.008 -11.413 1.00 88.38 96 LYS A O 1
ATOM 784 N N . ALA A 1 97 ? 6.159 -2.241 -11.574 1.00 90.06 97 ALA A N 1
ATOM 785 C CA . ALA A 1 97 ? 5.180 -1.259 -11.109 1.00 90.06 97 ALA A CA 1
ATOM 786 C C . ALA A 1 97 ? 3.962 -1.191 -12.045 1.00 90.06 97 ALA A C 1
ATOM 788 O O . ALA A 1 97 ? 2.826 -1.193 -11.575 1.00 90.06 97 ALA A O 1
ATOM 789 N N . SER A 1 98 ? 4.189 -1.215 -13.363 1.00 90.50 98 SER A N 1
ATOM 790 C CA . SER A 1 98 ? 3.115 -1.250 -14.365 1.00 90.50 98 SER A CA 1
ATOM 791 C C . SER A 1 98 ? 2.269 -2.518 -14.252 1.00 90.50 98 SER A C 1
ATOM 793 O O . SER A 1 98 ? 1.047 -2.434 -14.287 1.00 90.50 98 SER A O 1
ATOM 795 N N . ALA A 1 99 ? 2.892 -3.679 -14.029 1.00 90.56 99 ALA A N 1
ATOM 796 C CA . ALA A 1 99 ? 2.177 -4.932 -13.813 1.00 90.56 99 ALA A CA 1
ATOM 797 C C . ALA A 1 99 ? 1.322 -4.888 -12.536 1.00 90.56 99 ALA A C 1
ATOM 799 O O . ALA A 1 99 ? 0.192 -5.364 -12.546 1.00 90.56 99 ALA A O 1
ATOM 800 N N . TRP A 1 100 ? 1.827 -4.297 -11.445 1.00 91.19 100 TRP A N 1
ATOM 801 C CA . TRP A 1 100 ? 1.066 -4.115 -10.199 1.00 91.19 100 TRP A CA 1
ATOM 802 C C . TRP A 1 100 ? -0.120 -3.163 -10.380 1.00 91.19 100 TRP A C 1
ATOM 804 O O . TRP A 1 100 ? -1.203 -3.417 -9.854 1.00 91.19 100 TRP A O 1
ATOM 814 N N . TYR A 1 101 ? 0.070 -2.095 -11.156 1.00 91.75 101 TYR A N 1
ATOM 815 C CA . TYR A 1 101 ? -1.003 -1.190 -11.556 1.00 91.75 101 TYR A CA 1
ATOM 816 C C . TYR A 1 101 ? -2.064 -1.919 -12.384 1.00 91.75 101 TYR A C 1
ATOM 818 O O . TYR A 1 101 ? -3.252 -1.859 -12.070 1.00 91.75 101 TYR A O 1
ATOM 826 N N . GLU A 1 102 ? -1.640 -2.652 -13.411 1.00 90.81 102 GLU A N 1
ATOM 827 C CA . GLU A 1 102 ? -2.538 -3.374 -14.302 1.00 90.81 102 GLU A CA 1
ATOM 828 C C . GLU A 1 102 ? -3.379 -4.387 -13.526 1.00 90.81 102 GLU A C 1
ATOM 830 O O . GLU A 1 102 ? -4.604 -4.331 -13.599 1.00 90.81 102 GLU A O 1
ATOM 835 N N . VAL A 1 103 ? -2.770 -5.250 -12.705 1.00 88.94 103 VAL A N 1
ATOM 836 C CA . VAL A 1 103 ? -3.534 -6.255 -11.943 1.00 88.94 103 VAL A CA 1
ATOM 837 C C . VAL A 1 103 ? -4.474 -5.640 -10.911 1.00 88.94 103 VAL A C 1
ATOM 839 O O . VAL A 1 103 ? -5.507 -6.238 -10.642 1.00 88.94 103 VAL A O 1
ATOM 842 N N . ALA A 1 104 ? -4.165 -4.466 -10.349 1.00 88.44 104 ALA A N 1
ATOM 843 C CA . ALA A 1 104 ? -5.054 -3.797 -9.400 1.00 88.44 104 ALA A CA 1
ATOM 844 C C . ALA A 1 104 ? -6.287 -3.185 -10.089 1.00 88.44 104 ALA A C 1
ATOM 846 O O . ALA A 1 104 ? -7.390 -3.238 -9.545 1.00 88.44 104 ALA A O 1
ATOM 847 N N . TYR A 1 105 ? -6.119 -2.623 -11.292 1.00 87.31 105 TYR A N 1
ATOM 848 C CA . TYR A 1 105 ? -7.161 -1.837 -11.967 1.00 87.31 105 TYR A CA 1
ATOM 849 C C . TYR A 1 105 ? -7.871 -2.549 -13.125 1.00 87.31 105 TYR A C 1
ATOM 851 O O . TYR A 1 105 ? -8.919 -2.082 -13.566 1.00 87.31 105 TYR A O 1
ATOM 859 N N . THR A 1 106 ? -7.360 -3.683 -13.607 1.00 82.75 106 THR A N 1
ATOM 860 C CA . THR A 1 106 ? -7.989 -4.461 -14.696 1.00 82.75 106 THR A CA 1
ATOM 861 C C . THR A 1 106 ? -8.795 -5.663 -14.202 1.00 82.75 106 THR A C 1
ATOM 863 O O . THR A 1 106 ? -9.342 -6.420 -15.007 1.00 82.75 106 THR A O 1
ATOM 866 N N . GLN A 1 107 ? -8.929 -5.835 -12.880 1.00 69.88 107 GLN A N 1
ATOM 867 C CA . GLN A 1 107 ? -9.716 -6.922 -12.302 1.00 69.88 107 GLN A CA 1
ATOM 868 C C . GLN A 1 107 ? -11.158 -6.883 -12.804 1.00 69.88 107 GLN A C 1
ATOM 870 O O . GLN A 1 107 ? -11.892 -5.919 -12.583 1.00 69.88 107 GLN A O 1
ATOM 875 N N . SER A 1 108 ? -11.593 -7.966 -13.454 1.00 59.25 108 SER A N 1
ATOM 876 C CA . SER A 1 108 ? -12.988 -8.093 -13.856 1.00 59.25 108 SER A CA 1
ATOM 877 C C . SER A 1 108 ? -13.874 -8.102 -12.601 1.00 59.25 108 SER A C 1
ATOM 879 O O . SER A 1 108 ? -13.663 -8.944 -11.721 1.00 59.25 108 SER A O 1
ATOM 881 N N . PRO A 1 109 ? -14.918 -7.255 -12.514 1.00 56.91 109 PRO A N 1
ATOM 882 C CA . PRO A 1 109 ? -15.817 -7.193 -11.356 1.00 56.91 109 PRO A CA 1
ATOM 883 C C . PRO A 1 109 ? -16.626 -8.482 -11.116 1.00 56.91 109 PRO A C 1
ATOM 885 O O . PRO A 1 109 ? -17.441 -8.543 -10.199 1.00 56.91 109 PRO A O 1
ATOM 888 N N . LYS A 1 110 ? -16.413 -9.533 -11.918 1.00 53.81 110 LYS A N 1
ATOM 889 C CA . LYS A 1 110 ? -17.120 -10.811 -11.814 1.00 53.81 110 LYS A CA 1
ATOM 890 C C . LYS A 1 110 ? -16.819 -11.588 -10.524 1.00 53.81 110 LYS A C 1
ATOM 892 O O . LYS A 1 110 ? -17.688 -12.344 -10.108 1.00 53.81 110 LYS A O 1
ATOM 897 N N . ASN A 1 111 ? -15.660 -11.387 -9.880 1.00 52.97 111 ASN A N 1
ATOM 898 C CA . ASN A 1 111 ? -15.251 -12.192 -8.712 1.00 52.97 111 ASN A CA 1
ATOM 899 C C . ASN A 1 111 ? -15.137 -11.438 -7.376 1.00 52.97 111 ASN A C 1
ATOM 901 O O . ASN A 1 111 ? -15.275 -12.072 -6.333 1.00 52.97 111 ASN A O 1
ATOM 905 N N . ASN A 1 112 ? -14.941 -10.116 -7.362 1.00 53.00 112 ASN A N 1
ATOM 906 C CA . ASN A 1 112 ? -14.759 -9.357 -6.120 1.00 53.00 112 ASN A CA 1
ATOM 907 C C . ASN A 1 112 ? -15.894 -8.352 -5.918 1.00 53.00 112 ASN A C 1
ATOM 909 O O . ASN A 1 112 ? -16.016 -7.379 -6.656 1.00 53.00 112 ASN A O 1
ATOM 913 N N . LYS A 1 113 ? -16.716 -8.559 -4.878 1.00 55.78 113 LYS A N 1
ATOM 914 C CA . LYS A 1 113 ? -17.834 -7.656 -4.539 1.00 55.78 113 LYS A CA 1
ATOM 915 C C . LYS A 1 113 ? -17.379 -6.228 -4.197 1.00 55.78 113 LYS A C 1
ATOM 917 O O . LYS A 1 113 ? -18.214 -5.330 -4.250 1.00 55.78 113 LYS A O 1
ATOM 922 N N . ARG A 1 114 ? -16.093 -6.013 -3.885 1.00 61.19 114 ARG A N 1
ATOM 923 C CA . ARG A 1 114 ? -15.403 -4.711 -3.830 1.00 61.19 114 ARG A CA 1
ATOM 924 C C . ARG A 1 114 ? -13.906 -4.934 -4.099 1.00 61.19 114 ARG A C 1
ATOM 926 O O . ARG A 1 114 ? -13.260 -5.522 -3.234 1.00 61.19 114 ARG A O 1
ATOM 933 N N . PRO A 1 115 ? -13.357 -4.556 -5.265 1.00 69.19 115 PRO A N 1
ATOM 934 C CA . PRO A 1 115 ? -11.916 -4.631 -5.481 1.00 69.19 115 PRO A CA 1
ATOM 935 C C . PRO A 1 115 ? -11.215 -3.611 -4.575 1.00 69.19 115 PRO A C 1
ATOM 937 O O . PRO A 1 115 ? -11.620 -2.450 -4.528 1.00 69.19 115 PRO A O 1
ATOM 940 N N . LEU A 1 116 ? -10.207 -4.067 -3.834 1.00 80.94 116 LEU A N 1
ATOM 941 C CA . LEU A 1 116 ? -9.277 -3.211 -3.099 1.00 80.94 116 LEU A CA 1
ATOM 942 C C . LEU A 1 116 ? -8.216 -2.719 -4.087 1.00 80.94 116 LEU A C 1
ATOM 944 O O . LEU A 1 116 ? -7.704 -3.508 -4.884 1.00 80.94 116 LEU A O 1
ATOM 948 N N . LEU A 1 117 ? -7.943 -1.418 -4.082 1.00 85.44 117 LEU A N 1
ATOM 949 C CA . LEU A 1 117 ? -7.183 -0.739 -5.136 1.00 85.44 117 LEU A CA 1
ATOM 950 C C . LEU A 1 117 ? -5.819 -0.229 -4.666 1.00 85.44 117 LEU A C 1
ATOM 952 O O . LEU A 1 117 ? -4.997 0.170 -5.493 1.00 85.44 117 LEU A O 1
ATOM 956 N N . SER A 1 118 ? -5.550 -0.230 -3.360 1.00 88.56 118 SER A N 1
ATOM 957 C CA . SER A 1 118 ? -4.344 0.379 -2.799 1.00 88.56 118 SER A CA 1
ATOM 958 C C . SER A 1 118 ? -3.070 -0.419 -3.046 1.00 88.56 118 SER A C 1
ATOM 960 O O . SER A 1 118 ? -1.980 0.097 -2.804 1.00 88.56 118 SER A O 1
ATOM 962 N N . PHE A 1 119 ? -3.168 -1.646 -3.564 1.00 88.94 119 PHE A N 1
ATOM 963 C CA . PHE A 1 119 ? -2.000 -2.452 -3.920 1.00 88.94 119 PHE A CA 1
ATOM 964 C C . PHE A 1 119 ? -1.061 -1.710 -4.887 1.00 88.94 119 PHE A C 1
ATOM 966 O O . PHE A 1 119 ? 0.147 -1.633 -4.664 1.00 88.94 119 PHE A O 1
ATOM 973 N N . ALA A 1 120 ? -1.621 -1.065 -5.917 1.00 89.88 120 ALA A N 1
ATOM 974 C CA . ALA A 1 120 ? -0.845 -0.292 -6.886 1.00 89.88 120 ALA A CA 1
ATOM 975 C C . ALA A 1 120 ? -0.199 0.971 -6.289 1.00 89.88 120 ALA A C 1
ATOM 977 O O . ALA A 1 120 ? 0.687 1.559 -6.905 1.00 89.88 120 ALA A O 1
ATOM 978 N N . TRP A 1 121 ? -0.620 1.406 -5.098 1.00 89.06 121 TRP A N 1
ATOM 979 C CA . TRP A 1 121 ? -0.074 2.599 -4.446 1.00 89.06 121 TRP A CA 1
ATOM 980 C C . TRP A 1 121 ? 1.229 2.318 -3.707 1.00 89.06 121 TRP A C 1
ATOM 982 O O . TRP A 1 121 ? 1.928 3.262 -3.346 1.00 89.06 121 TRP A O 1
ATOM 992 N N . ILE A 1 122 ? 1.589 1.047 -3.507 1.00 89.19 122 ILE A N 1
ATOM 993 C CA . ILE A 1 122 ? 2.876 0.684 -2.909 1.00 89.19 122 ILE A CA 1
ATOM 994 C C . ILE A 1 122 ? 4.023 1.277 -3.753 1.00 89.19 122 ILE A C 1
ATOM 996 O O . ILE A 1 122 ? 4.738 2.132 -3.233 1.00 89.19 122 ILE A O 1
ATOM 1000 N N . PRO A 1 123 ? 4.157 0.989 -5.063 1.00 89.06 123 PRO A N 1
ATOM 1001 C CA . PRO A 1 123 ? 5.209 1.573 -5.898 1.00 89.06 123 PRO A CA 1
ATOM 1002 C C . PRO A 1 123 ? 4.843 2.946 -6.500 1.00 89.06 123 PRO A C 1
ATOM 1004 O O . PRO A 1 123 ? 5.282 3.262 -7.609 1.00 89.06 123 PRO A O 1
ATOM 1007 N N . TYR A 1 124 ? 4.053 3.792 -5.818 1.00 86.81 124 TYR A N 1
ATOM 1008 C CA . TYR A 1 124 ? 3.524 5.029 -6.426 1.00 86.81 124 TYR A CA 1
ATOM 1009 C C . TYR A 1 124 ? 4.612 5.956 -6.990 1.00 86.81 124 TYR A C 1
ATOM 1011 O O . TYR A 1 124 ? 4.406 6.575 -8.029 1.00 86.81 124 TYR A O 1
ATOM 1019 N N . LYS A 1 125 ? 5.789 6.026 -6.350 1.00 84.50 125 LYS A N 1
ATOM 1020 C CA . LYS A 1 125 ? 6.915 6.849 -6.824 1.00 84.50 125 LYS A CA 1
ATOM 1021 C C . LYS A 1 125 ? 7.404 6.413 -8.206 1.00 84.50 125 LYS A C 1
ATOM 1023 O O . LYS A 1 125 ? 7.669 7.262 -9.052 1.00 84.50 125 LYS A O 1
ATOM 1028 N N . VAL A 1 126 ? 7.456 5.102 -8.446 1.00 86.44 126 VAL A N 1
ATOM 1029 C CA . VAL A 1 126 ? 7.832 4.531 -9.745 1.00 86.44 126 VAL A CA 1
ATOM 1030 C C . VAL A 1 126 ? 6.761 4.853 -10.781 1.00 86.44 126 VAL A C 1
ATOM 1032 O O . VAL A 1 126 ? 7.083 5.297 -11.875 1.00 86.44 126 VAL A O 1
ATOM 1035 N N . LEU A 1 127 ? 5.479 4.709 -10.427 1.00 87.38 127 LEU A N 1
ATOM 1036 C CA . LEU A 1 127 ? 4.368 5.055 -11.321 1.00 87.38 127 LEU A CA 1
ATOM 1037 C C . LEU A 1 127 ? 4.368 6.544 -11.701 1.00 87.38 127 LEU A C 1
ATOM 1039 O O . LEU A 1 127 ? 4.148 6.884 -12.864 1.00 87.38 127 LEU A O 1
ATOM 1043 N N . CYS A 1 128 ? 4.659 7.430 -10.745 1.00 85.31 128 CYS A N 1
ATOM 1044 C CA . CYS A 1 128 ? 4.840 8.857 -11.002 1.00 85.31 128 CYS A CA 1
ATOM 1045 C C . CYS A 1 128 ? 5.990 9.107 -11.984 1.00 85.31 128 CYS A C 1
ATOM 1047 O O . CYS A 1 128 ? 5.802 9.851 -12.944 1.00 85.31 128 CYS A O 1
ATOM 1049 N N . ALA A 1 129 ? 7.142 8.458 -11.790 1.00 82.44 129 ALA A N 1
ATOM 1050 C CA . ALA A 1 129 ? 8.280 8.579 -12.699 1.00 82.44 129 ALA A CA 1
ATOM 1051 C C . ALA A 1 129 ? 7.939 8.082 -14.114 1.00 82.44 129 ALA A C 1
ATOM 1053 O O . ALA A 1 129 ? 8.178 8.796 -15.084 1.00 82.44 129 ALA A O 1
ATOM 1054 N N . ILE A 1 130 ? 7.292 6.916 -14.244 1.00 85.12 130 ILE A N 1
ATOM 1055 C CA . ILE A 1 130 ? 6.816 6.398 -15.539 1.00 85.12 130 ILE A CA 1
ATOM 1056 C C . ILE A 1 130 ? 5.928 7.430 -16.231 1.00 85.12 130 ILE A C 1
ATOM 1058 O O . ILE A 1 130 ? 6.105 7.694 -17.418 1.00 85.12 130 ILE A O 1
ATOM 1062 N N . LYS A 1 131 ? 4.980 8.035 -15.502 1.00 84.25 131 LYS A N 1
ATOM 1063 C CA . LYS A 1 131 ? 4.078 9.034 -16.078 1.00 84.25 131 LYS A CA 1
ATOM 1064 C C . LYS A 1 131 ? 4.842 10.258 -16.574 1.00 84.25 131 LYS A C 1
ATOM 1066 O O . LYS A 1 131 ? 4.591 10.667 -17.701 1.00 84.25 131 LYS A O 1
ATOM 1071 N N . ILE A 1 132 ? 5.764 10.793 -15.771 1.00 79.88 132 ILE A N 1
ATOM 1072 C CA . ILE A 1 132 ? 6.603 11.946 -16.132 1.00 79.88 132 ILE A CA 1
ATOM 1073 C C . ILE A 1 132 ? 7.402 11.650 -17.406 1.00 79.88 132 ILE A C 1
ATOM 1075 O O . ILE A 1 132 ? 7.387 12.458 -18.326 1.00 79.88 132 ILE A O 1
ATOM 1079 N N . HIS A 1 133 ? 8.026 10.474 -17.505 1.00 70.69 133 HIS A N 1
ATOM 1080 C CA . HIS A 1 133 ? 8.787 10.082 -18.695 1.00 70.69 133 HIS A CA 1
ATOM 1081 C C . HIS A 1 133 ? 7.904 9.780 -19.919 1.00 70.69 133 HIS A C 1
ATOM 1083 O O . HIS A 1 133 ? 8.350 9.952 -21.051 1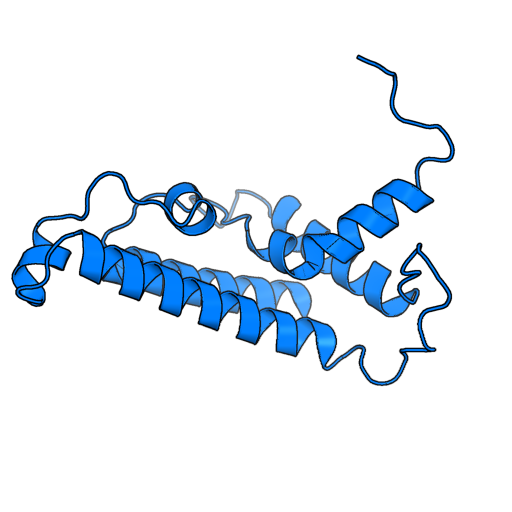.00 70.69 133 HIS A O 1
ATOM 1089 N N . ALA A 1 134 ? 6.660 9.337 -19.719 1.00 68.50 134 ALA A N 1
ATOM 1090 C CA . ALA A 1 134 ? 5.725 9.028 -20.801 1.00 68.50 134 ALA A CA 1
ATOM 1091 C C . ALA A 1 134 ? 5.027 10.268 -21.390 1.00 68.50 134 ALA A C 1
ATOM 1093 O O . ALA A 1 134 ? 4.537 10.208 -22.518 1.00 68.50 134 ALA A O 1
ATOM 1094 N N . THR A 1 135 ? 4.943 11.378 -20.650 1.00 60.09 135 THR A N 1
ATOM 1095 C CA . THR A 1 135 ? 4.404 12.653 -21.150 1.00 60.09 135 THR A CA 1
ATOM 1096 C C . THR A 1 135 ? 5.540 13.614 -21.500 1.00 60.09 135 THR A C 1
ATOM 1098 O O . THR A 1 135 ? 6.100 14.220 -20.592 1.00 60.09 135 THR A O 1
ATOM 1101 N N . PRO A 1 136 ? 5.866 13.814 -22.792 1.00 56.94 136 PRO A N 1
ATOM 1102 C CA . PRO A 1 136 ? 6.886 14.780 -23.206 1.00 56.94 136 PRO A CA 1
ATOM 1103 C C . PRO A 1 136 ? 6.457 16.249 -23.036 1.00 56.94 136 PRO A C 1
ATOM 1105 O O . PRO A 1 136 ? 7.274 17.141 -23.249 1.00 56.94 136 PRO A O 1
ATOM 1108 N N . GLU A 1 137 ? 5.204 16.521 -22.657 1.00 56.50 137 GLU A N 1
ATOM 1109 C CA . GLU A 1 137 ? 4.695 17.877 -22.434 1.00 56.50 137 GLU A CA 1
ATOM 1110 C C . GLU A 1 137 ? 4.409 18.141 -20.948 1.00 56.50 137 GLU A C 1
ATOM 1112 O O . GLU A 1 137 ? 3.846 17.275 -20.266 1.00 56.50 137 GLU A O 1
ATOM 1117 N N . PRO A 1 138 ? 4.762 19.335 -20.431 1.00 55.69 138 PRO A N 1
ATOM 1118 C CA . PRO A 1 138 ? 4.414 19.726 -19.073 1.00 55.69 138 PRO A CA 1
ATOM 1119 C C . PRO A 1 138 ? 2.886 19.777 -18.908 1.00 55.69 138 PRO A C 1
ATOM 1121 O O . PRO A 1 138 ? 2.176 20.135 -19.853 1.00 55.69 138 PRO A O 1
ATOM 1124 N N . PRO A 1 139 ? 2.351 19.438 -17.719 1.00 55.44 139 PRO A N 1
ATOM 1125 C CA . PRO A 1 139 ? 0.920 19.548 -17.473 1.00 55.44 139 PRO A CA 1
ATOM 1126 C C . PRO A 1 139 ? 0.462 20.999 -17.691 1.00 55.44 139 PRO A C 1
ATOM 1128 O O . PRO A 1 139 ? 1.208 21.924 -17.354 1.00 55.44 139 PRO A O 1
ATOM 1131 N N . PRO A 1 140 ? -0.747 21.222 -18.242 1.00 51.38 140 PRO A N 1
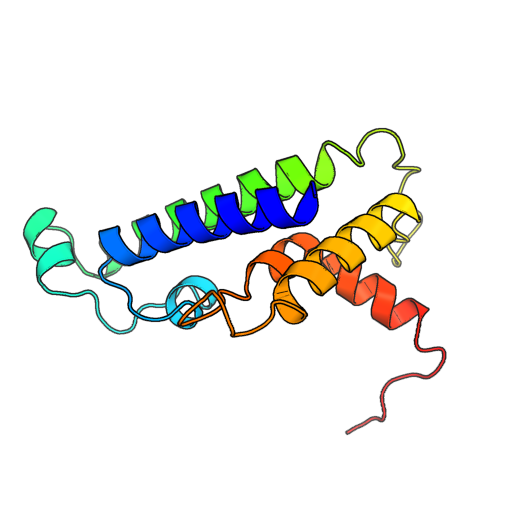ATOM 1132 C CA . PRO A 1 140 ? -1.273 22.568 -18.413 1.00 51.38 140 PRO A CA 1
ATOM 1133 C C . PRO A 1 140 ? -1.296 23.274 -17.056 1.00 51.38 140 PRO A C 1
ATOM 1135 O O . PRO A 1 140 ? -1.777 22.718 -16.066 1.00 51.38 140 PRO A O 1
ATOM 1138 N N . ALA A 1 141 ? -0.739 24.484 -17.016 1.00 61.16 141 ALA A N 1
ATOM 1139 C CA . ALA A 1 141 ? -0.850 25.353 -15.857 1.00 61.16 141 ALA A CA 1
ATOM 1140 C C . ALA A 1 141 ? -2.337 25.681 -15.656 1.00 61.16 141 ALA A C 1
ATOM 1142 O O . ALA A 1 141 ? -2.961 26.264 -16.545 1.00 61.16 141 ALA A O 1
ATOM 1143 N N . TYR A 1 142 ? -2.894 25.237 -14.528 1.00 51.78 142 TYR A N 1
ATOM 1144 C CA . TYR A 1 142 ? -4.224 25.629 -14.062 1.00 51.78 142 TYR A CA 1
ATOM 1145 C C . TYR A 1 142 ? -4.159 26.973 -13.342 1.00 51.78 142 TYR A C 1
ATOM 1147 O O . TYR A 1 142 ? -3.180 27.182 -12.587 1.00 51.78 142 TYR A O 1
#

Radius of gyration: 17.94 Å; Cα contacts (8 Å, |Δi|>4): 98; chains: 1; bounding box: 41×40×51 Å

Nearest PDB structures (foldseek):
  5eqz-assembly1_A  TM=2.550E-01  e=4.699E+00  Borreliella burgdorferi B31

Organism: NCBI:txid667725

Foldseek 3Di:
DVLLVLLVVLVVLLVVLCVQQVHDDPVCLVVLHDPDTDPVNCVVPVDDPVVSSVVSVVSSVVSLVVVLCVLCVVQVVPDDDDDPDQPDRDPVSLVSLVSNQCSQPVDDCPPDVDRDRCSSVSSVVSVVSVVVVVDPDDDDDD

Mean predicted aligned error: 9.61 Å